Protein AF-A0A524A4T8-F1 (afdb_monomer_lite)

pLDDT: mean 88.88, std 12.34, range [43.25, 98.31]

Secondary structure (DSSP, 8-state):
-TGGGT-----TTTTTSHHHHHHHHH-TT---------SPTT--GGGG--STTPPPPBTTB-----SSTT-----GGG----TT---TT----------

Radius of gyration: 20.01 Å; chains: 1; bounding box: 37×58×39 Å

Foldseek 3Di:
DQVVVVHADEDDQLLPALVSQVVLVPDPRNVDYDDDPPDDPPDDVVVVNDWPQRWDDDPRDTHAGPAPDSRTDDDPVVDDDDPPDDDPDDPDDPDDDDD

Sequence (99 aa):
MADAAGLTVMLHGGGLHPFGQHLTVAMPNTPWAEFFIASPPGVPLEEMRRIPGTRLPVGGWLTVNDGPGFGMDISEEWLEAFEGWQPIGASDRTPPVCG

Structure (mmCIF, N/CA/C/O backbone):
data_AF-A0A524A4T8-F1
#
_entry.id   AF-A0A524A4T8-F1
#
loop_
_atom_site.group_PDB
_atom_site.id
_atom_site.type_symbol
_atom_site.label_atom_id
_atom_site.label_alt_id
_atom_site.label_comp_id
_atom_site.label_asym_id
_atom_site.label_entity_id
_atom_site.label_seq_id
_atom_site.pdbx_PDB_ins_code
_atom_site.Cartn_x
_atom_site.Cartn_y
_atom_site.Cartn_z
_atom_site.occupancy
_atom_site.B_iso_or_equiv
_atom_site.auth_seq_id
_atom_site.auth_comp_id
_atom_site.auth_asym_id
_atom_site.auth_atom_id
_atom_site.pdbx_PDB_model_num
ATOM 1 N N . MET A 1 1 ? -10.822 -10.936 13.771 1.00 93.94 1 MET A N 1
ATOM 2 C CA . MET A 1 1 ? -10.261 -10.981 15.141 1.00 93.94 1 MET A CA 1
ATOM 3 C C . MET A 1 1 ? -9.985 -9.584 15.681 1.00 93.94 1 MET A C 1
ATOM 5 O O . MET A 1 1 ? -10.678 -9.200 16.605 1.00 93.94 1 MET A O 1
ATOM 9 N N . ALA A 1 2 ? -9.049 -8.812 15.111 1.00 97.38 2 ALA A N 1
ATOM 10 C CA . ALA A 1 2 ? -8.708 -7.477 15.627 1.00 97.38 2 ALA A CA 1
ATOM 11 C C . ALA A 1 2 ? -9.874 -6.470 15.571 1.00 97.38 2 ALA A C 1
ATOM 13 O O . ALA A 1 2 ? -10.151 -5.815 16.568 1.00 97.38 2 ALA A O 1
ATOM 14 N N . ASP A 1 3 ? -10.598 -6.417 14.450 1.00 97.38 3 ASP A N 1
ATOM 15 C CA . ASP A 1 3 ? -11.757 -5.529 14.277 1.00 97.38 3 ASP A CA 1
ATOM 16 C C . ASP A 1 3 ? -12.859 -5.800 15.316 1.00 97.38 3 ASP A C 1
ATOM 18 O O . ASP A 1 3 ? -13.258 -4.920 16.068 1.00 97.38 3 ASP A O 1
ATOM 22 N N . ALA A 1 4 ? -13.242 -7.072 15.473 1.00 97.75 4 ALA A N 1
ATOM 23 C CA . ALA A 1 4 ? -14.197 -7.504 16.495 1.00 97.75 4 ALA A CA 1
ATOM 24 C C . ALA A 1 4 ? -13.733 -7.221 17.940 1.00 97.75 4 ALA A C 1
ATOM 26 O O . ALA A 1 4 ? -14.561 -7.138 18.841 1.00 97.75 4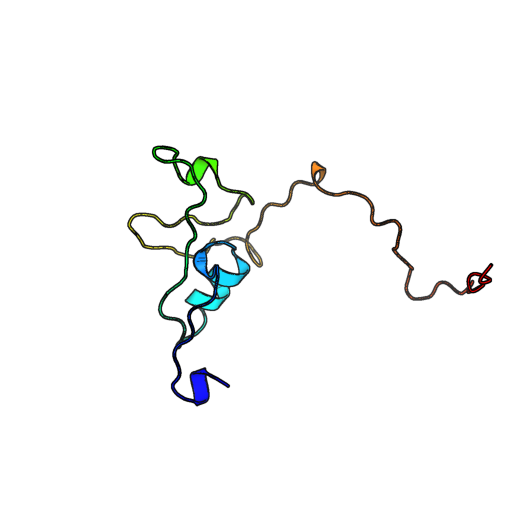 ALA A O 1
ATOM 27 N N . ALA A 1 5 ? -12.424 -7.076 18.168 1.00 98.12 5 ALA A N 1
ATOM 28 C CA . ALA A 1 5 ? -11.855 -6.694 19.458 1.00 98.12 5 ALA A CA 1
ATOM 29 C C . ALA A 1 5 ? -11.749 -5.165 19.643 1.00 98.12 5 ALA A C 1
ATOM 31 O O . ALA A 1 5 ? -11.215 -4.716 20.655 1.00 98.12 5 ALA A O 1
ATOM 32 N N . GLY A 1 6 ? -12.217 -4.363 18.678 1.00 97.56 6 GLY A N 1
ATOM 33 C CA . GLY A 1 6 ? -12.107 -2.903 18.702 1.00 97.56 6 GLY A CA 1
ATOM 34 C C . GLY A 1 6 ? -10.673 -2.394 18.530 1.00 97.56 6 GLY A C 1
ATOM 35 O O . GLY A 1 6 ? -10.367 -1.270 18.926 1.00 97.56 6 GLY A O 1
ATOM 36 N N . LEU A 1 7 ? -9.774 -3.218 17.980 1.00 98.31 7 LEU A N 1
ATOM 37 C CA . LEU A 1 7 ? -8.367 -2.871 17.810 1.00 98.31 7 LEU A CA 1
ATOM 38 C C . LEU A 1 7 ? -8.097 -2.317 16.416 1.00 98.31 7 LEU A C 1
ATOM 40 O O . LEU A 1 7 ? -8.533 -2.870 15.404 1.00 98.31 7 LEU A O 1
ATOM 44 N N . THR A 1 8 ? -7.288 -1.262 16.381 1.00 98.25 8 THR A N 1
ATOM 45 C CA . THR A 1 8 ? -6.763 -0.703 15.136 1.00 98.25 8 THR A CA 1
ATOM 46 C C . THR A 1 8 ? -5.597 -1.547 14.629 1.00 98.25 8 THR A C 1
ATOM 48 O O . THR A 1 8 ? -4.761 -1.992 15.417 1.00 98.25 8 THR A O 1
ATOM 51 N N . VAL A 1 9 ? -5.520 -1.744 13.315 1.00 97.94 9 VAL A N 1
ATOM 52 C CA . VAL A 1 9 ? -4.425 -2.453 12.647 1.00 97.94 9 VAL A CA 1
ATOM 53 C C . VAL A 1 9 ? -3.726 -1.500 11.682 1.00 97.94 9 VAL A C 1
ATOM 55 O O . VAL A 1 9 ? -4.366 -0.832 10.881 1.00 97.94 9 VAL A O 1
ATOM 58 N N . MET A 1 10 ? -2.398 -1.438 11.751 1.00 97.19 10 MET A N 1
ATOM 59 C CA . MET A 1 10 ? -1.561 -0.684 10.815 1.00 97.19 10 MET A CA 1
ATOM 60 C C . MET A 1 10 ? -0.556 -1.668 10.240 1.00 97.19 10 MET A C 1
ATOM 62 O O . MET A 1 10 ? 0.307 -2.179 10.954 1.00 97.19 10 MET A O 1
ATOM 66 N N . LEU A 1 11 ? -0.743 -2.016 8.970 1.00 96.19 11 LEU A N 1
ATOM 67 C CA . LEU A 1 11 ? 0.067 -3.033 8.316 1.00 96.19 11 LEU A CA 1
ATOM 68 C C . LEU A 1 11 ? 1.479 -2.501 8.095 1.00 96.19 11 LEU A C 1
ATOM 70 O O . LEU A 1 11 ? 1.651 -1.419 7.527 1.00 96.19 11 LEU A O 1
ATOM 74 N N . HIS A 1 12 ? 2.473 -3.307 8.462 1.00 96.88 12 HIS A N 1
ATOM 75 C CA . HIS A 1 12 ? 3.829 -3.087 7.986 1.00 96.88 12 HIS A CA 1
ATOM 76 C C . HIS A 1 12 ? 3.831 -3.156 6.453 1.00 96.88 12 HIS A C 1
ATOM 78 O O . HIS A 1 12 ? 3.356 -4.132 5.868 1.00 96.88 12 HIS A O 1
ATOM 84 N N . GLY A 1 13 ? 4.296 -2.091 5.807 1.00 93.56 13 GLY A N 1
ATOM 85 C CA . GLY A 1 13 ? 4.257 -1.934 4.359 1.00 93.56 13 GLY A CA 1
ATOM 86 C C . GLY A 1 13 ? 2.852 -1.822 3.762 1.00 93.56 13 GLY A C 1
ATOM 87 O O . GLY A 1 13 ? 2.683 -2.081 2.569 1.00 93.56 13 GLY A O 1
ATOM 88 N N . GLY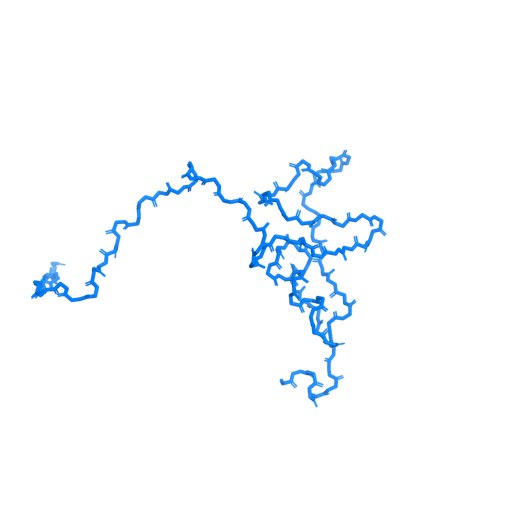 A 1 14 ? 1.843 -1.429 4.550 1.00 95.19 14 GLY A N 1
ATOM 89 C CA . GLY A 1 14 ? 0.450 -1.310 4.099 1.00 95.19 14 GLY A CA 1
ATOM 90 C C . GLY A 1 14 ? 0.242 -0.390 2.890 1.00 95.19 14 GLY A C 1
ATOM 91 O O . GLY A 1 14 ? -0.711 -0.566 2.146 1.00 95.19 14 GLY A O 1
ATOM 92 N N . GLY A 1 15 ? 1.137 0.564 2.651 1.00 94.94 15 GLY A N 1
ATOM 93 C CA . GLY A 1 15 ? 1.127 1.438 1.478 1.00 94.94 15 GLY A CA 1
ATOM 94 C C . GLY A 1 15 ? 2.121 1.047 0.382 1.00 94.94 15 GLY A C 1
ATOM 95 O O . GLY A 1 15 ? 2.066 1.629 -0.697 1.00 94.94 15 GLY A O 1
ATOM 96 N N . LEU A 1 16 ? 3.031 0.094 0.617 1.00 92.69 16 LEU A N 1
ATOM 97 C CA . LEU A 1 16 ? 4.131 -0.220 -0.311 1.00 92.69 16 LEU A CA 1
ATOM 98 C C . LEU A 1 16 ? 3.689 -1.049 -1.515 1.00 92.69 16 LEU A C 1
ATOM 100 O O . LEU A 1 16 ? 4.140 -0.805 -2.630 1.00 92.69 16 LEU A O 1
ATOM 104 N N . HIS A 1 17 ? 2.834 -2.043 -1.279 1.00 91.25 17 HIS A N 1
ATOM 105 C CA . HIS A 1 17 ? 2.399 -2.993 -2.298 1.00 91.25 17 HIS A CA 1
ATOM 106 C C . HIS A 1 17 ? 0.882 -2.953 -2.468 1.00 91.25 17 HIS A C 1
ATOM 108 O O . HIS A 1 17 ? 0.179 -2.785 -1.467 1.00 91.25 17 HIS A O 1
ATOM 114 N N . PRO A 1 18 ? 0.354 -3.203 -3.681 1.00 94.25 18 PRO A N 1
ATOM 115 C CA . PRO A 1 18 ? -1.088 -3.238 -3.920 1.00 94.25 18 PRO A CA 1
ATOM 116 C C . PRO A 1 18 ? -1.844 -4.166 -2.960 1.00 94.25 18 PRO A C 1
ATOM 118 O O . PRO A 1 18 ? -2.935 -3.832 -2.517 1.00 94.25 18 PRO A O 1
ATOM 121 N N . PHE A 1 19 ? -1.236 -5.278 -2.535 1.00 94.19 19 PHE A N 1
ATOM 122 C CA . PHE A 1 19 ? -1.808 -6.168 -1.518 1.00 94.19 19 PHE A CA 1
ATOM 123 C C . PHE A 1 19 ? -2.162 -5.434 -0.216 1.00 94.19 19 PHE A C 1
ATOM 125 O O . PHE A 1 19 ? -3.281 -5.544 0.285 1.00 94.19 19 PHE A O 1
ATOM 132 N N . GLY A 1 20 ? -1.213 -4.657 0.314 1.00 95.19 20 GLY A N 1
ATOM 133 C CA . GLY A 1 20 ? -1.408 -3.859 1.520 1.00 95.19 20 GLY A CA 1
ATOM 134 C C . GLY A 1 20 ? -2.359 -2.692 1.277 1.00 95.19 20 GLY A C 1
ATOM 135 O O . GLY A 1 20 ? -3.208 -2.421 2.125 1.00 95.19 20 GLY A O 1
ATOM 136 N N . GLN A 1 21 ? -2.254 -2.040 0.113 1.00 95.62 21 GLN A N 1
ATOM 137 C CA . GLN A 1 21 ? -3.067 -0.869 -0.225 1.00 95.62 21 GLN A CA 1
ATOM 138 C C . GLN A 1 21 ? -4.550 -1.246 -0.278 1.00 95.62 21 GLN A C 1
ATOM 140 O O . GLN A 1 21 ? -5.377 -0.605 0.370 1.00 95.62 21 GLN A O 1
ATOM 145 N N . HIS A 1 22 ? -4.875 -2.332 -0.983 1.00 96.25 22 HIS A N 1
ATOM 146 C CA . HIS A 1 22 ? -6.242 -2.837 -1.078 1.00 96.25 22 HIS A CA 1
ATOM 147 C C . HIS A 1 22 ? -6.779 -3.280 0.284 1.00 96.25 22 HIS A C 1
ATOM 149 O O . HIS A 1 22 ? -7.908 -2.933 0.622 1.00 96.25 22 HIS A O 1
ATOM 155 N N . LEU A 1 23 ? -5.983 -3.990 1.092 1.00 95.81 23 LEU A N 1
ATOM 156 C CA . LEU A 1 23 ? -6.433 -4.408 2.421 1.00 95.81 23 LEU A CA 1
ATOM 157 C C . LEU A 1 23 ? -6.675 -3.208 3.350 1.00 95.81 23 LEU A C 1
ATOM 159 O O . LEU A 1 23 ? -7.698 -3.166 4.026 1.00 95.81 23 LEU A O 1
ATOM 163 N N . THR A 1 24 ? -5.768 -2.228 3.351 1.00 96.50 24 THR A N 1
ATOM 164 C CA . THR A 1 24 ? -5.870 -1.023 4.191 1.00 96.50 24 THR A CA 1
ATOM 165 C C . THR A 1 24 ? -7.107 -0.199 3.843 1.00 96.50 24 THR A C 1
ATOM 167 O O . THR A 1 24 ? -7.791 0.293 4.733 1.00 96.50 24 THR A O 1
ATOM 170 N N . VAL A 1 25 ? -7.420 -0.058 2.553 1.00 95.31 25 VAL A N 1
ATOM 171 C CA . VAL A 1 25 ? -8.608 0.688 2.109 1.00 95.31 25 VAL A CA 1
ATOM 172 C C . VAL A 1 25 ? -9.905 -0.082 2.385 1.00 95.31 25 VAL A C 1
ATOM 174 O O . VAL A 1 25 ? -10.938 0.534 2.633 1.00 95.31 25 VAL A O 1
ATOM 177 N N . ALA A 1 26 ? -9.875 -1.416 2.348 1.00 95.75 26 ALA A N 1
ATOM 178 C CA . ALA A 1 26 ? -11.072 -2.242 2.495 1.00 95.75 26 ALA A CA 1
ATOM 179 C C . ALA A 1 26 ? -11.501 -2.478 3.952 1.00 95.75 26 ALA A C 1
ATOM 181 O O . ALA A 1 26 ? -12.674 -2.763 4.198 1.00 95.75 26 ALA A O 1
ATOM 182 N N . MET A 1 27 ? -10.575 -2.408 4.912 1.00 97.00 27 MET A N 1
ATOM 183 C CA . MET A 1 27 ? -10.859 -2.771 6.299 1.00 97.00 27 MET A CA 1
ATOM 184 C C . MET A 1 27 ? -11.212 -1.539 7.152 1.00 97.00 27 MET A C 1
ATOM 186 O O . MET A 1 27 ? -10.483 -0.549 7.155 1.00 97.00 27 MET A O 1
ATOM 190 N N . PRO A 1 28 ? -12.304 -1.584 7.940 1.00 96.31 28 PRO A N 1
ATOM 191 C CA . PRO A 1 28 ? -12.749 -0.431 8.726 1.00 96.31 28 PRO A CA 1
ATOM 192 C C . PRO A 1 28 ? -11.797 -0.084 9.878 1.00 96.31 28 PRO A C 1
ATOM 194 O O . PRO A 1 28 ? -11.746 1.063 10.316 1.00 96.31 28 PRO A O 1
ATOM 197 N N . ASN A 1 29 ? -11.028 -1.059 10.369 1.00 98.00 29 ASN A N 1
ATOM 198 C CA . ASN A 1 29 ? -10.099 -0.880 11.479 1.00 98.00 29 ASN A CA 1
ATOM 199 C C . ASN A 1 29 ? -8.646 -0.622 11.037 1.00 98.00 29 ASN A C 1
ATOM 201 O O . ASN A 1 29 ? -7.744 -0.701 11.875 1.00 98.00 29 ASN A O 1
ATOM 205 N N . THR A 1 30 ? -8.403 -0.310 9.757 1.00 97.50 30 THR A N 1
ATOM 206 C CA . THR A 1 30 ? -7.072 0.019 9.210 1.00 97.50 30 THR A CA 1
ATOM 207 C C . THR A 1 30 ? -7.005 1.457 8.676 1.00 97.50 30 THR A C 1
ATOM 209 O O . THR A 1 30 ? -6.961 1.674 7.469 1.00 97.50 30 THR A O 1
ATOM 212 N N . PRO A 1 31 ? -6.986 2.477 9.550 1.00 95.75 31 PRO A N 1
ATOM 213 C CA . PRO A 1 31 ? -7.103 3.879 9.146 1.00 95.75 31 PRO A CA 1
ATOM 214 C C . PRO A 1 31 ? -5.841 4.453 8.487 1.00 95.75 31 PRO A C 1
ATOM 216 O O . PRO A 1 31 ? -5.914 5.508 7.864 1.00 95.75 31 PRO A O 1
ATOM 219 N N . TRP A 1 32 ? -4.685 3.796 8.640 1.00 96.50 32 TRP A N 1
ATOM 220 C CA . TRP A 1 32 ? -3.400 4.268 8.125 1.00 96.50 32 TRP A CA 1
ATOM 221 C C . TRP A 1 32 ? -2.609 3.138 7.468 1.00 96.50 32 TRP A C 1
ATOM 223 O O . TRP A 1 32 ? -2.607 2.002 7.947 1.00 96.50 32 TRP A O 1
ATOM 233 N N . ALA A 1 33 ? -1.886 3.490 6.405 1.00 96.12 33 ALA A N 1
ATOM 234 C CA . ALA A 1 33 ? -0.965 2.615 5.691 1.00 96.12 33 ALA A CA 1
ATOM 235 C C . ALA A 1 33 ? 0.470 3.120 5.868 1.00 96.12 33 ALA A C 1
ATOM 237 O O . ALA A 1 33 ? 0.755 4.295 5.637 1.00 96.12 33 ALA A O 1
ATOM 238 N N . GLU A 1 34 ? 1.389 2.229 6.230 1.00 97.06 34 GLU A N 1
ATOM 239 C CA . GLU A 1 34 ? 2.813 2.554 6.250 1.00 97.06 34 GLU A CA 1
ATOM 240 C C . GLU A 1 34 ? 3.380 2.587 4.825 1.00 97.06 34 GLU A C 1
ATOM 242 O O . GLU A 1 34 ? 3.250 1.617 4.074 1.00 97.06 34 GLU A O 1
ATOM 247 N N . PHE A 1 35 ? 4.081 3.666 4.475 1.00 94.94 35 PHE A N 1
ATOM 248 C CA . PHE A 1 35 ? 4.899 3.733 3.268 1.00 94.94 35 PHE A CA 1
ATOM 249 C C . PHE A 1 35 ? 6.364 3.965 3.644 1.00 94.94 35 PHE A C 1
ATOM 251 O O . PHE A 1 35 ? 6.728 5.035 4.132 1.00 94.94 35 PHE A O 1
ATOM 258 N N . PHE A 1 36 ? 7.211 2.963 3.411 1.00 93.81 36 PHE A N 1
ATOM 259 C CA . PHE A 1 36 ? 8.643 3.078 3.665 1.00 93.81 36 PHE A CA 1
ATOM 260 C C . PHE A 1 36 ? 9.340 3.818 2.519 1.00 93.81 36 PHE A C 1
ATOM 262 O O . PHE A 1 36 ? 9.291 3.393 1.364 1.00 93.81 36 PHE A O 1
ATOM 269 N N . ILE A 1 37 ? 10.027 4.912 2.845 1.00 93.00 37 ILE A N 1
ATOM 270 C CA . ILE A 1 37 ? 10.818 5.676 1.879 1.00 93.00 37 ILE A CA 1
ATOM 271 C C . ILE A 1 37 ? 12.233 5.101 1.854 1.00 93.00 37 ILE A C 1
ATOM 273 O O . ILE A 1 37 ? 13.060 5.404 2.709 1.00 93.00 37 ILE A O 1
ATOM 277 N N . ALA A 1 38 ? 12.491 4.262 0.852 1.00 91.00 38 ALA A N 1
ATOM 278 C CA . ALA A 1 38 ? 13.813 3.704 0.572 1.00 91.00 38 ALA A CA 1
ATOM 279 C C . ALA A 1 38 ? 14.608 4.523 -0.465 1.00 91.00 38 ALA A C 1
ATOM 281 O O . ALA A 1 38 ? 15.706 4.114 -0.843 1.00 91.00 38 ALA A O 1
ATOM 282 N N . SER A 1 39 ? 14.046 5.625 -0.980 1.00 93.31 39 SER A N 1
ATOM 283 C CA . SER A 1 39 ? 14.739 6.479 -1.946 1.00 93.31 39 SER A CA 1
ATOM 284 C C . SER A 1 39 ? 15.868 7.261 -1.262 1.00 93.31 39 SER A C 1
ATOM 286 O O . SER A 1 39 ? 15.724 7.672 -0.105 1.00 93.31 39 SER A O 1
ATOM 288 N N . PRO A 1 40 ? 17.001 7.498 -1.947 1.00 95.50 40 PRO A N 1
ATOM 289 C CA . PRO A 1 40 ? 17.989 8.452 -1.466 1.00 95.50 40 PRO A CA 1
ATOM 290 C C . PRO A 1 40 ? 17.383 9.860 -1.324 1.00 95.50 40 PRO A C 1
ATOM 292 O O . PRO A 1 40 ? 16.448 10.208 -2.053 1.00 95.50 40 PRO A O 1
ATOM 295 N N . PRO A 1 41 ? 17.923 10.712 -0.434 1.00 94.62 41 PRO A N 1
ATOM 296 C CA . PRO A 1 41 ? 17.473 12.094 -0.317 1.00 94.62 41 PRO A CA 1
ATOM 297 C C . PRO A 1 41 ? 17.502 12.823 -1.667 1.00 94.62 41 PRO A C 1
ATOM 299 O O . PRO A 1 41 ? 18.513 12.808 -2.366 1.00 94.62 41 PRO A O 1
ATOM 302 N N . GLY A 1 42 ? 16.392 13.474 -2.020 1.00 94.44 42 GLY A N 1
ATOM 303 C CA . GLY A 1 42 ? 16.243 14.214 -3.278 1.00 94.44 42 GLY A CA 1
ATOM 304 C C . GLY A 1 42 ? 15.823 13.374 -4.489 1.00 94.44 42 GLY A C 1
ATOM 305 O O . GLY A 1 42 ? 15.517 13.961 -5.522 1.00 94.44 42 GLY A O 1
ATOM 306 N N . VAL A 1 43 ? 15.756 12.043 -4.372 1.00 95.50 43 VAL A N 1
ATOM 307 C CA . VAL A 1 43 ? 15.267 11.165 -5.447 1.00 95.50 43 VAL A CA 1
ATOM 308 C C . VAL A 1 43 ? 13.738 11.033 -5.361 1.00 95.50 43 VAL A C 1
ATOM 310 O O . VAL A 1 43 ? 13.230 10.647 -4.297 1.00 95.50 43 VAL A O 1
ATOM 313 N N . PRO A 1 44 ? 12.994 11.338 -6.446 1.00 92.94 44 PRO A N 1
ATOM 314 C CA . PRO A 1 44 ? 11.547 11.142 -6.521 1.00 92.94 44 PRO A CA 1
ATOM 315 C C . PRO A 1 44 ? 11.122 9.700 -6.215 1.00 92.94 44 PRO A C 1
ATOM 317 O O . PRO A 1 44 ? 11.809 8.739 -6.563 1.00 92.94 44 PRO A O 1
ATOM 320 N N . LEU A 1 45 ? 9.953 9.527 -5.593 1.00 92.00 45 LEU A N 1
ATOM 321 C CA . LEU A 1 45 ? 9.434 8.192 -5.257 1.00 92.00 45 LEU A CA 1
ATOM 322 C C . LEU A 1 45 ? 9.090 7.379 -6.511 1.00 92.00 45 LEU A C 1
ATOM 324 O O . LEU A 1 45 ? 9.152 6.150 -6.495 1.00 92.00 45 LEU A O 1
ATOM 328 N N . GLU A 1 46 ? 8.732 8.068 -7.591 1.00 91.56 46 GLU A N 1
ATOM 329 C CA . GLU A 1 46 ? 8.392 7.521 -8.900 1.00 91.56 46 GLU A CA 1
ATOM 330 C C . GLU A 1 46 ? 9.523 6.674 -9.479 1.00 91.56 46 GLU A C 1
ATOM 332 O O . GLU A 1 46 ? 9.252 5.625 -10.062 1.00 91.56 46 GLU A O 1
ATOM 337 N N . GLU A 1 47 ? 10.774 7.076 -9.248 1.00 91.94 47 GLU A N 1
ATOM 338 C CA . GLU A 1 47 ? 11.966 6.350 -9.701 1.00 91.94 47 GLU A CA 1
ATOM 339 C C . GLU A 1 47 ? 12.201 5.054 -8.913 1.00 91.94 47 GLU A C 1
ATOM 341 O O . GLU A 1 47 ? 12.873 4.144 -9.390 1.00 91.94 47 GLU A O 1
ATOM 346 N N . MET A 1 48 ? 11.610 4.935 -7.722 1.00 89.56 48 MET A N 1
ATOM 347 C CA . MET A 1 48 ? 11.747 3.762 -6.855 1.00 89.56 48 MET A CA 1
ATOM 348 C C . MET A 1 48 ? 10.574 2.780 -6.972 1.00 89.56 48 MET A C 1
ATOM 350 O O . MET A 1 48 ? 10.499 1.809 -6.207 1.00 89.56 48 MET A O 1
ATOM 354 N N . ARG A 1 49 ? 9.638 3.001 -7.906 1.00 90.00 49 ARG A N 1
ATOM 355 C CA . ARG A 1 49 ? 8.501 2.098 -8.119 1.00 90.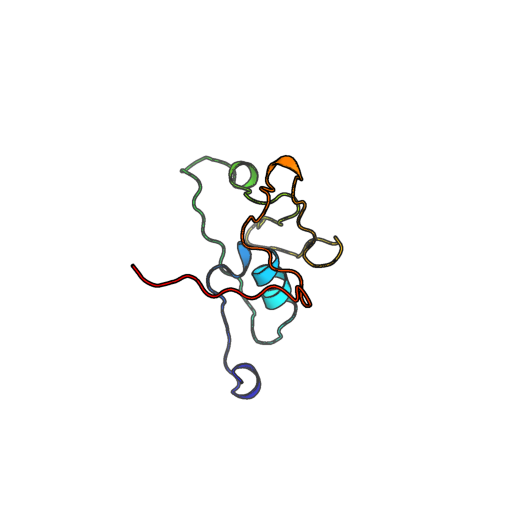00 49 ARG A CA 1
ATOM 356 C C . ARG A 1 49 ? 8.991 0.746 -8.641 1.00 90.00 49 ARG A C 1
ATOM 358 O O . ARG A 1 49 ? 9.490 0.648 -9.752 1.00 90.00 49 ARG A O 1
ATOM 365 N N . ARG A 1 50 ? 8.770 -0.312 -7.856 1.00 85.56 50 ARG A N 1
ATOM 366 C CA . ARG A 1 50 ? 9.193 -1.678 -8.212 1.00 85.56 50 ARG A CA 1
ATOM 367 C C . ARG A 1 50 ? 8.254 -2.390 -9.182 1.00 85.56 50 ARG A C 1
ATOM 369 O O . ARG A 1 50 ? 8.723 -3.061 -10.084 1.00 85.56 50 ARG A O 1
ATOM 376 N N . ILE A 1 51 ? 6.941 -2.270 -8.972 1.00 89.44 51 ILE A N 1
ATOM 377 C CA . ILE A 1 51 ? 5.922 -2.938 -9.794 1.00 89.44 51 ILE A CA 1
ATOM 378 C C . ILE A 1 51 ? 5.053 -1.856 -10.449 1.00 89.44 51 ILE A C 1
ATOM 380 O O . ILE A 1 51 ? 4.415 -1.081 -9.717 1.00 89.44 51 ILE A O 1
ATOM 384 N N . PRO A 1 52 ? 5.012 -1.759 -11.791 1.00 90.44 52 PRO A N 1
ATOM 385 C CA . PRO A 1 52 ? 4.119 -0.845 -12.488 1.00 90.44 52 PRO A CA 1
ATOM 386 C C . PRO A 1 52 ? 2.652 -1.118 -12.122 1.00 90.44 52 PRO A C 1
ATOM 388 O O . PRO A 1 52 ? 2.267 -2.224 -11.753 1.00 90.44 52 PRO A O 1
ATOM 391 N N . GLY A 1 53 ? 1.843 -0.058 -12.115 1.00 87.06 53 GLY A N 1
ATOM 392 C CA . GLY A 1 53 ? 0.474 -0.094 -11.583 1.00 87.06 53 GLY A CA 1
ATOM 393 C C . GLY A 1 53 ? 0.360 0.078 -10.058 1.00 87.06 53 GLY A C 1
ATOM 394 O O . GLY A 1 53 ? -0.712 0.424 -9.558 1.00 87.06 53 GLY A O 1
ATOM 395 N N . THR A 1 54 ? 1.456 -0.040 -9.296 1.00 92.50 54 THR A N 1
ATOM 396 C CA . THR A 1 54 ? 1.447 0.291 -7.857 1.00 92.50 54 THR A CA 1
ATOM 397 C C . THR A 1 54 ? 1.297 1.798 -7.651 1.00 92.50 54 THR A C 1
ATOM 399 O O . THR A 1 54 ? 2.069 2.592 -8.199 1.00 92.50 54 THR A O 1
ATOM 402 N N . ARG A 1 55 ? 0.316 2.212 -6.841 1.00 93.50 55 ARG A N 1
ATOM 403 C CA . ARG A 1 55 ? 0.113 3.626 -6.502 1.00 93.50 55 ARG A CA 1
ATOM 404 C C . ARG A 1 55 ? 1.163 4.077 -5.492 1.00 93.50 55 ARG A C 1
ATOM 406 O O . ARG A 1 55 ? 1.508 3.337 -4.577 1.00 93.50 55 ARG A O 1
ATOM 413 N N . LEU A 1 56 ? 1.663 5.295 -5.675 1.00 94.44 56 LEU A N 1
ATOM 414 C CA . LEU A 1 56 ? 2.569 5.963 -4.743 1.00 94.44 56 LEU A CA 1
ATOM 415 C C . LEU A 1 56 ? 1.793 7.024 -3.957 1.00 94.44 56 LEU A C 1
ATOM 417 O O . LEU A 1 56 ? 0.830 7.582 -4.497 1.00 94.44 56 LEU A O 1
ATOM 421 N N . PRO A 1 57 ? 2.183 7.307 -2.705 1.00 94.38 57 PRO A N 1
ATOM 422 C CA . PRO A 1 57 ? 1.546 8.354 -1.930 1.00 94.38 57 PRO A CA 1
ATOM 423 C C . PRO A 1 57 ? 1.885 9.731 -2.511 1.00 94.38 57 PRO A C 1
ATOM 425 O O . PRO A 1 57 ? 3.038 10.022 -2.819 1.00 94.38 57 PRO A O 1
ATOM 428 N N . VAL A 1 58 ? 0.881 10.599 -2.610 1.00 93.69 58 VAL A N 1
ATOM 429 C CA . VAL A 1 58 ? 1.020 11.995 -3.039 1.00 93.69 58 VAL A CA 1
ATOM 430 C C . VAL A 1 58 ? 0.470 12.882 -1.932 1.00 93.69 58 VAL A C 1
ATOM 432 O O . VAL A 1 58 ? -0.684 12.748 -1.531 1.00 93.69 58 VAL A O 1
ATOM 435 N N . GLY A 1 59 ? 1.310 13.766 -1.390 1.00 93.44 59 GLY A N 1
ATOM 436 C CA . GLY A 1 59 ? 0.917 14.635 -0.275 1.00 93.44 59 GLY A CA 1
ATOM 437 C C . GLY A 1 59 ? 0.494 13.868 0.985 1.00 93.44 59 GLY A C 1
ATOM 438 O O . GLY A 1 59 ? -0.383 14.328 1.707 1.00 93.44 59 GLY A O 1
ATOM 439 N N . GLY A 1 60 ? 1.070 12.684 1.222 1.00 93.62 60 GLY A N 1
ATOM 440 C CA . GLY A 1 60 ? 0.723 11.816 2.354 1.00 93.62 60 GLY A CA 1
ATOM 441 C C . GLY A 1 60 ? -0.545 10.977 2.162 1.00 93.62 60 GLY A C 1
ATOM 442 O O . GLY A 1 60 ? -0.883 10.195 3.045 1.00 93.62 60 GLY A O 1
ATOM 443 N N . TRP A 1 61 ? -1.220 11.092 1.016 1.00 94.94 61 TRP A N 1
ATOM 444 C CA . TRP A 1 61 ? -2.430 10.337 0.698 1.00 94.94 61 TRP A CA 1
ATOM 445 C C . TRP A 1 61 ? -2.171 9.299 -0.382 1.00 94.94 61 TRP A C 1
ATOM 447 O O . TRP A 1 61 ? -1.373 9.514 -1.292 1.00 94.94 61 TRP A O 1
ATOM 457 N N . LEU A 1 62 ? -2.886 8.182 -0.308 1.00 92.50 62 LEU A N 1
ATOM 458 C CA . LEU A 1 62 ? -2.806 7.101 -1.279 1.00 92.50 62 LEU A CA 1
ATOM 459 C C . LEU A 1 62 ? -4.213 6.573 -1.572 1.00 92.50 62 LEU A C 1
ATOM 461 O O . LEU A 1 62 ? -5.081 6.569 -0.705 1.00 92.50 62 LEU A O 1
ATOM 465 N N . THR A 1 63 ? -4.422 6.128 -2.806 1.00 91.00 63 THR A N 1
ATOM 466 C CA . THR A 1 63 ? -5.597 5.357 -3.227 1.00 91.00 63 THR A CA 1
ATOM 467 C C . THR A 1 63 ? -5.125 4.069 -3.898 1.00 91.00 63 THR A C 1
ATOM 469 O O . THR A 1 63 ? -3.937 3.937 -4.197 1.00 91.00 63 THR A O 1
ATOM 472 N N . VAL A 1 64 ? -6.037 3.137 -4.149 1.00 94.00 64 VAL A N 1
ATOM 473 C CA . VAL A 1 64 ? -5.766 1.919 -4.923 1.00 94.00 64 VAL A CA 1
ATOM 474 C C . VAL A 1 64 ? -5.781 2.205 -6.429 1.00 94.00 64 VAL A C 1
ATOM 476 O O . VAL A 1 64 ? -6.304 3.229 -6.881 1.00 94.00 64 VAL A O 1
ATOM 479 N N . ASN A 1 65 ? -5.159 1.333 -7.224 1.00 92.50 65 ASN A N 1
ATOM 480 C CA . ASN A 1 65 ? -5.359 1.362 -8.674 1.00 92.50 65 ASN A CA 1
ATOM 481 C C . ASN A 1 65 ? -6.740 0.778 -9.037 1.00 92.50 65 ASN A C 1
ATOM 483 O O . ASN A 1 65 ? -7.415 0.179 -8.202 1.00 92.50 65 ASN A O 1
ATOM 487 N N . ASP A 1 66 ? -7.167 1.003 -10.275 1.00 92.81 66 ASP A N 1
ATOM 488 C CA . ASP A 1 66 ? -8.450 0.573 -10.841 1.00 92.81 66 ASP A CA 1
ATOM 489 C C . ASP A 1 66 ? -8.322 -0.651 -11.768 1.00 92.81 66 ASP A C 1
ATOM 491 O O . ASP A 1 66 ? -9.284 -1.042 -12.431 1.00 92.81 66 ASP A O 1
ATOM 495 N N . GLY A 1 67 ? -7.140 -1.272 -11.81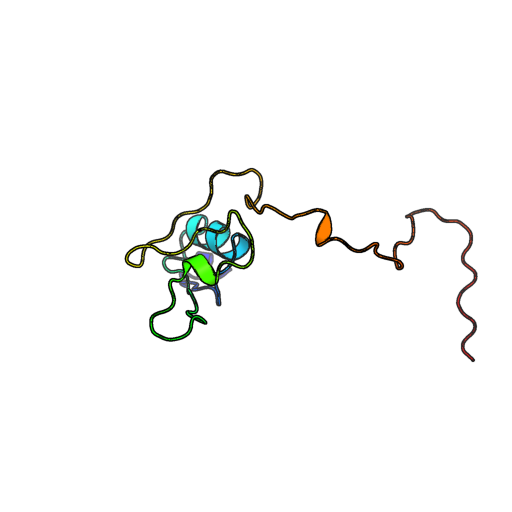1 1.00 93.38 67 GLY A N 1
ATOM 496 C CA . GLY A 1 67 ? -6.889 -2.474 -12.598 1.00 93.38 67 GLY A CA 1
ATOM 497 C C . GLY A 1 67 ? -7.530 -3.728 -11.985 1.00 93.38 67 GLY A C 1
ATOM 498 O O . GLY A 1 67 ? -7.828 -3.766 -10.790 1.00 93.38 67 GLY A O 1
ATOM 499 N N . PRO A 1 68 ? -7.733 -4.798 -12.776 1.00 94.25 68 PRO A N 1
ATOM 500 C CA . PRO A 1 68 ? -8.287 -6.048 -12.268 1.00 94.25 68 PRO A CA 1
ATOM 501 C C . PRO A 1 68 ? -7.368 -6.691 -11.219 1.00 94.25 68 PRO A C 1
ATOM 503 O O . PRO A 1 68 ? -6.139 -6.655 -11.318 1.00 94.25 68 PRO A O 1
ATOM 506 N N . GLY A 1 69 ? -7.971 -7.324 -10.210 1.00 93.94 69 GLY A N 1
ATOM 507 C CA . GLY A 1 69 ? -7.233 -7.926 -9.100 1.00 93.94 69 GLY A CA 1
ATOM 508 C C . GLY A 1 69 ? -6.493 -6.866 -8.282 1.00 93.94 69 GLY A C 1
ATOM 509 O O . GLY A 1 69 ? -7.120 -6.016 -7.661 1.00 93.94 69 GLY A O 1
ATOM 510 N N . PHE A 1 70 ? -5.161 -6.938 -8.280 1.00 94.69 70 PHE A N 1
ATOM 511 C CA . PHE A 1 70 ? -4.284 -5.957 -7.630 1.00 94.69 70 PHE A CA 1
ATOM 512 C C . PHE A 1 70 ? -3.744 -4.888 -8.599 1.00 94.69 70 PHE A C 1
ATOM 514 O O . PHE A 1 70 ? -2.886 -4.096 -8.207 1.00 94.69 70 PHE A O 1
ATOM 521 N N . GLY A 1 71 ? -4.172 -4.914 -9.870 1.00 94.00 71 GLY A N 1
ATOM 522 C CA . GLY A 1 71 ? -3.716 -4.015 -10.940 1.00 94.00 71 GLY A CA 1
ATOM 523 C C . GLY A 1 71 ? -2.198 -3.892 -11.050 1.00 94.00 71 GLY A C 1
ATOM 524 O O . GLY A 1 71 ? -1.672 -2.809 -11.300 1.00 94.00 71 GLY A O 1
ATOM 525 N N . MET A 1 72 ? -1.500 -5.001 -10.805 1.00 92.81 72 MET A N 1
ATOM 526 C CA . MET A 1 72 ? -0.071 -5.119 -11.052 1.00 92.81 72 MET A CA 1
ATOM 527 C C . MET A 1 72 ? 0.150 -5.452 -12.518 1.00 92.81 72 MET A C 1
ATOM 529 O O . MET A 1 72 ? -0.507 -6.345 -13.054 1.00 92.81 72 MET A O 1
ATOM 533 N N . ASP A 1 73 ? 1.110 -4.772 -13.120 1.00 90.94 73 ASP A N 1
ATOM 534 C CA . ASP A 1 73 ? 1.609 -5.107 -14.444 1.00 90.94 73 ASP A CA 1
ATOM 535 C C . ASP A 1 73 ? 2.916 -5.892 -14.281 1.00 90.94 73 ASP A C 1
ATOM 537 O O . ASP A 1 73 ? 3.897 -5.381 -13.729 1.00 90.94 73 ASP A O 1
ATOM 541 N N . ILE A 1 74 ? 2.884 -7.168 -14.661 1.00 91.06 74 ILE A N 1
ATOM 542 C CA . ILE A 1 74 ? 4.012 -8.094 -14.547 1.00 91.06 74 ILE A CA 1
ATOM 543 C C . ILE A 1 74 ? 4.488 -8.401 -15.959 1.00 91.06 74 ILE A C 1
ATOM 545 O O . ILE A 1 74 ? 3.779 -9.058 -16.720 1.00 91.06 74 ILE A O 1
ATOM 549 N N . SER A 1 75 ? 5.690 -7.934 -16.289 1.00 91.50 75 SER A N 1
ATOM 550 C CA . SER A 1 75 ? 6.293 -8.191 -17.594 1.00 91.50 75 SER A CA 1
ATOM 551 C C . SER A 1 75 ? 6.624 -9.676 -17.749 1.00 91.50 75 SER A C 1
ATOM 553 O O . SER A 1 75 ? 7.182 -10.289 -16.836 1.00 91.50 75 SER A O 1
ATOM 555 N N . GLU A 1 76 ? 6.324 -10.254 -18.915 1.00 92.62 76 GLU A N 1
ATOM 556 C CA . GLU A 1 76 ? 6.666 -11.650 -19.225 1.00 92.62 76 GLU A CA 1
ATOM 557 C C . GLU A 1 76 ? 8.176 -11.900 -19.159 1.00 92.62 76 GLU A C 1
ATOM 559 O O . GLU A 1 76 ? 8.608 -12.986 -18.789 1.00 92.62 76 GLU A O 1
ATOM 564 N N . GLU A 1 77 ? 8.989 -10.883 -19.449 1.00 95.50 77 GLU A N 1
ATOM 565 C CA . GLU A 1 77 ? 10.452 -10.978 -19.403 1.00 95.50 77 GLU A CA 1
ATOM 566 C C . GLU A 1 77 ? 11.009 -11.174 -17.981 1.00 95.50 77 GLU A C 1
ATOM 568 O O . GLU A 1 77 ? 12.169 -11.546 -17.824 1.00 95.50 77 GLU A O 1
ATOM 573 N N . TRP A 1 78 ? 10.202 -10.921 -16.943 1.00 93.25 78 TRP A N 1
ATOM 574 C CA . TRP A 1 78 ? 10.573 -11.174 -15.545 1.00 93.25 78 TRP A CA 1
ATOM 575 C C . TRP A 1 78 ? 10.296 -12.616 -15.122 1.00 93.25 78 TRP A C 1
ATOM 577 O O . TRP A 1 78 ? 10.648 -13.006 -14.007 1.00 93.25 78 TRP A O 1
ATOM 587 N N . LEU A 1 79 ? 9.605 -13.387 -15.963 1.00 91.38 79 LEU A N 1
ATOM 588 C CA . LEU A 1 79 ? 9.195 -14.743 -15.652 1.00 91.38 79 LEU A CA 1
ATOM 589 C C . LEU A 1 79 ? 10.268 -15.727 -16.107 1.00 91.38 79 LEU A C 1
ATOM 591 O O . LEU A 1 79 ? 10.661 -15.769 -17.270 1.00 91.38 79 LEU A O 1
ATOM 595 N N . GLU A 1 80 ? 10.680 -16.583 -15.182 1.00 92.12 80 GLU A N 1
ATOM 596 C CA . GLU A 1 80 ? 11.509 -17.746 -15.468 1.00 92.12 80 GLU A CA 1
ATOM 597 C C . GLU A 1 80 ? 10.680 -19.017 -15.282 1.00 92.12 80 GLU A C 1
ATOM 599 O O . GLU A 1 80 ? 9.774 -19.083 -14.443 1.00 92.12 80 GLU A O 1
ATOM 604 N N . ALA A 1 81 ? 10.969 -20.038 -16.090 1.00 87.31 81 ALA A N 1
ATOM 605 C CA . ALA A 1 81 ? 10.268 -21.308 -15.995 1.00 87.31 81 ALA A CA 1
ATOM 606 C C . ALA A 1 81 ? 10.517 -21.949 -14.622 1.00 87.31 81 ALA A C 1
ATOM 608 O O . ALA A 1 81 ? 11.656 -22.152 -14.206 1.00 87.31 81 ALA A O 1
ATOM 609 N N . PHE A 1 82 ? 9.441 -22.31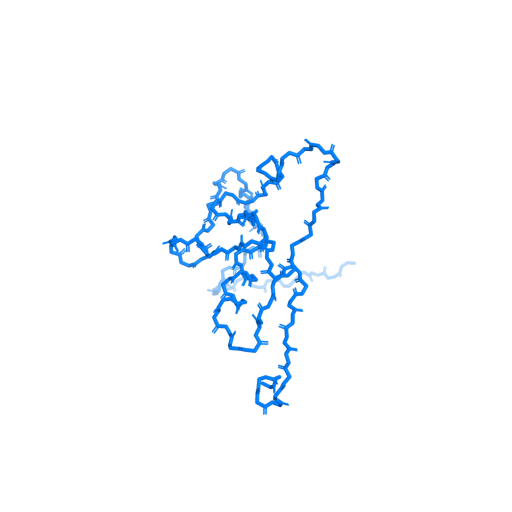5 -13.927 1.00 85.81 82 PHE A N 1
ATOM 610 C CA . PHE A 1 82 ? 9.555 -23.060 -12.680 1.00 85.81 82 PHE A CA 1
ATOM 611 C C . PHE A 1 82 ? 9.803 -24.546 -12.973 1.00 85.81 82 PHE A C 1
ATOM 613 O O . PHE A 1 82 ? 8.871 -25.300 -13.256 1.00 85.81 82 PHE A O 1
ATOM 620 N N . GLU A 1 83 ? 11.060 -24.979 -12.882 1.00 85.44 83 GLU A N 1
ATOM 621 C CA . GLU A 1 83 ? 11.470 -26.364 -13.178 1.00 85.44 83 GLU A CA 1
ATOM 622 C C . GLU A 1 83 ? 10.910 -27.402 -12.189 1.00 85.44 83 GLU A C 1
ATOM 624 O O . GLU A 1 83 ? 10.825 -28.587 -12.500 1.00 85.44 83 GLU A O 1
ATOM 629 N N . GLY A 1 84 ? 10.484 -26.969 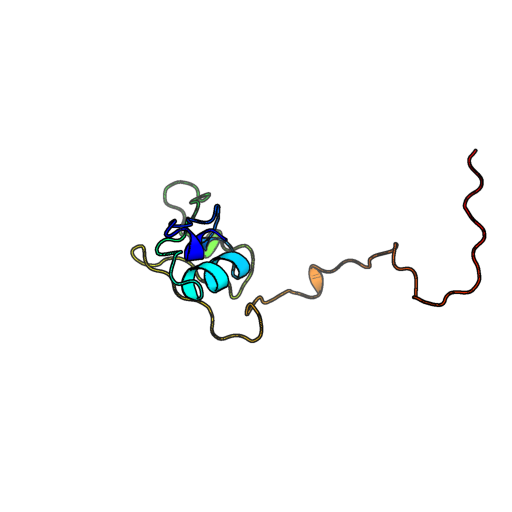-10.999 1.00 81.88 84 GLY A N 1
ATOM 630 C CA . GLY A 1 84 ? 9.897 -27.837 -9.974 1.00 81.88 84 GLY A CA 1
ATOM 631 C C . GLY A 1 84 ? 8.420 -28.170 -10.193 1.00 81.88 84 GLY A C 1
ATOM 632 O O . GLY A 1 84 ? 7.789 -28.744 -9.302 1.00 81.88 84 GLY A O 1
ATOM 633 N N . TRP A 1 85 ? 7.829 -27.772 -11.324 1.00 80.19 85 TRP A N 1
ATOM 634 C CA . TRP A 1 85 ? 6.424 -28.049 -11.594 1.00 80.19 85 TRP A CA 1
ATOM 635 C C . TRP A 1 85 ? 6.197 -29.550 -11.790 1.00 80.19 85 TRP A C 1
ATOM 637 O O . TRP A 1 85 ? 6.684 -30.161 -12.739 1.00 80.19 85 TRP A O 1
ATOM 647 N N . GLN A 1 86 ? 5.408 -30.142 -10.895 1.00 73.19 86 GLN A N 1
ATOM 648 C CA . GLN A 1 86 ? 4.909 -31.501 -11.053 1.00 73.19 86 GLN A CA 1
ATOM 649 C C . GLN A 1 86 ? 3.422 -31.448 -11.423 1.00 73.19 86 GLN A C 1
ATOM 651 O O . GLN A 1 86 ? 2.623 -30.936 -10.631 1.00 73.19 86 GLN A O 1
ATOM 656 N N . PRO A 1 87 ? 3.018 -31.977 -12.594 1.00 75.75 87 PRO A N 1
ATOM 657 C CA . PRO A 1 87 ? 1.611 -32.058 -12.941 1.00 75.75 87 PRO A CA 1
ATOM 658 C C . PRO A 1 87 ? 0.864 -32.907 -11.916 1.00 75.75 87 PRO A C 1
ATOM 660 O O . PRO A 1 87 ? 1.261 -34.035 -11.604 1.00 75.75 87 PRO A O 1
ATOM 663 N N . ILE A 1 88 ? -0.268 -32.394 -11.439 1.00 71.31 88 ILE A N 1
ATOM 664 C CA . ILE A 1 88 ? -1.215 -33.184 -10.654 1.00 71.31 88 ILE A CA 1
ATOM 665 C C . ILE A 1 88 ? -1.720 -34.316 -11.563 1.00 71.31 88 ILE A C 1
ATOM 667 O O . ILE A 1 88 ? -2.468 -34.069 -12.505 1.00 71.31 88 ILE A O 1
ATOM 671 N N . GLY A 1 89 ? -1.273 -35.551 -11.301 1.00 66.12 89 GLY A N 1
ATOM 672 C CA . GLY A 1 89 ? -1.648 -36.749 -12.065 1.00 66.12 89 GLY A CA 1
ATOM 673 C C . GLY A 1 89 ? -0.518 -37.466 -12.815 1.00 66.12 89 GLY A C 1
ATOM 674 O O . GLY A 1 89 ? -0.792 -38.492 -13.431 1.00 66.12 89 GLY A O 1
ATOM 675 N N . ALA A 1 90 ? 0.737 -37.000 -12.754 1.00 63.62 90 ALA A N 1
ATOM 676 C CA . ALA A 1 90 ? 1.866 -37.753 -13.312 1.00 63.62 90 ALA A CA 1
ATOM 677 C C . ALA A 1 90 ? 2.054 -39.086 -12.559 1.00 63.62 90 ALA A C 1
ATOM 679 O O . ALA A 1 90 ? 2.339 -39.115 -11.359 1.00 63.62 90 ALA A O 1
ATOM 680 N N . SER A 1 91 ? 1.840 -40.201 -13.257 1.00 59.22 91 SER A N 1
ATOM 681 C CA . SER A 1 91 ? 1.793 -41.553 -12.690 1.00 59.22 91 SER A CA 1
ATOM 682 C C . SER A 1 91 ? 3.160 -42.177 -12.405 1.00 59.22 91 SER A C 1
ATOM 684 O O . SER A 1 91 ? 3.203 -43.272 -11.854 1.00 59.22 91 SER A O 1
ATOM 686 N N . ASP A 1 92 ? 4.264 -41.519 -12.754 1.00 62.25 92 ASP A N 1
ATOM 687 C CA . ASP A 1 92 ? 5.599 -42.114 -12.668 1.00 62.25 92 ASP A CA 1
ATOM 688 C C . ASP A 1 92 ? 6.372 -41.566 -11.461 1.00 62.25 92 ASP A C 1
ATOM 690 O O . ASP A 1 92 ? 7.168 -40.631 -11.542 1.00 62.25 92 ASP A O 1
ATOM 694 N N . ARG A 1 93 ? 6.054 -42.110 -10.280 1.00 60.47 93 ARG A N 1
ATOM 695 C CA . ARG A 1 93 ? 6.748 -41.799 -9.025 1.00 60.47 93 ARG A CA 1
ATOM 696 C C . ARG A 1 93 ? 7.824 -42.848 -8.773 1.00 60.47 93 ARG A C 1
ATOM 698 O O . ARG A 1 93 ? 7.574 -43.813 -8.054 1.00 60.47 93 ARG A O 1
ATOM 705 N N . THR A 1 94 ? 9.030 -42.630 -9.285 1.00 57.34 94 THR A N 1
ATOM 706 C CA . THR A 1 94 ? 10.212 -43.245 -8.664 1.00 57.34 94 THR A CA 1
ATOM 707 C C . THR A 1 94 ? 10.762 -42.232 -7.656 1.00 57.34 94 THR A C 1
ATOM 709 O O . THR A 1 94 ? 11.212 -41.167 -8.078 1.00 57.34 94 THR A O 1
ATOM 712 N N . PRO A 1 95 ? 10.660 -42.465 -6.334 1.00 58.44 95 PRO A N 1
ATOM 713 C CA . PRO A 1 95 ? 11.235 -41.545 -5.359 1.00 58.44 95 PRO A CA 1
ATOM 714 C C . PRO A 1 95 ? 12.760 -41.470 -5.547 1.00 58.44 95 PRO A C 1
ATOM 716 O O . PRO A 1 95 ? 13.368 -42.475 -5.929 1.00 58.44 95 PRO A O 1
ATOM 719 N N . PRO A 1 96 ? 13.395 -40.313 -5.283 1.00 55.34 96 PRO A N 1
ATOM 720 C CA . PRO A 1 96 ? 14.846 -40.222 -5.322 1.00 55.34 96 PRO A CA 1
ATOM 721 C C . PRO A 1 96 ? 15.429 -41.190 -4.288 1.00 55.34 96 PRO A C 1
ATOM 723 O O . PRO A 1 96 ? 15.042 -41.181 -3.118 1.00 55.34 96 PRO A O 1
ATOM 726 N N . VAL A 1 97 ? 16.340 -42.054 -4.731 1.00 55.22 97 VAL A N 1
ATOM 727 C CA . VAL A 1 97 ? 17.124 -42.906 -3.836 1.00 55.22 97 VAL A CA 1
ATOM 728 C C . VAL A 1 97 ? 18.077 -41.977 -3.088 1.00 55.22 97 VAL A C 1
ATOM 730 O O . VAL A 1 97 ? 18.907 -41.325 -3.718 1.00 55.22 97 VAL A O 1
ATOM 733 N N . CYS A 1 98 ? 17.936 -41.868 -1.765 1.00 43.25 98 CYS A N 1
ATOM 734 C CA . CYS A 1 98 ? 18.937 -41.197 -0.938 1.00 43.25 98 CYS A CA 1
ATOM 735 C C . CYS A 1 98 ? 20.279 -41.921 -1.117 1.00 43.25 98 CYS A C 1
ATOM 737 O O . CYS A 1 98 ? 20.375 -43.110 -0.802 1.00 43.25 98 CYS A O 1
ATOM 739 N N . GLY A 1 99 ? 21.272 -41.207 -1.648 1.00 47.88 99 GLY A N 1
ATOM 740 C CA . GLY A 1 99 ? 22.686 -41.587 -1.634 1.00 47.88 99 GLY A CA 1
ATOM 741 C C . GLY A 1 99 ? 23.435 -40.885 -0.515 1.00 47.88 99 GLY A C 1
ATOM 742 O O . GLY A 1 99 ? 22.941 -39.829 -0.057 1.00 47.88 99 GLY A O 1
#